Protein AF-A0A506U900-F1 (afdb_monomer)

Secondary structure (DSSP, 8-state):
-HHHHHHHHHHHHHTGGGGT--HHHHHHS-HHHHHHHHHHHHT---S--SS-HHHHHHHHHHH--PPPS------

pLDDT: mean 77.76, std 9.66, range [47.56, 90.5]

Foldseek 3Di:
DVVVVVVVLVVCLVVVVLLPDHSVRSVPDDPVVVVVSVCVSVVVPVDDDPADPVNVVVVDVVVPDDDDPPDDDDD

Structure (mmCIF, N/CA/C/O backbone):
data_AF-A0A506U900-F1
#
_entry.id   AF-A0A506U900-F1
#
loop_
_atom_site.group_PDB
_atom_site.id
_atom_site.type_symbol
_atom_site.label_atom_id
_atom_site.label_alt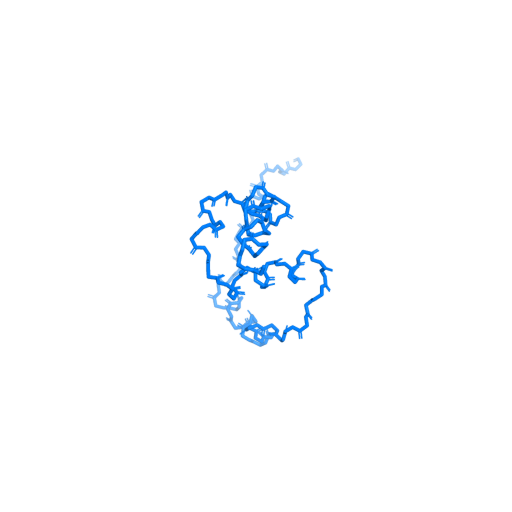_id
_atom_site.label_comp_id
_atom_site.label_asym_id
_atom_site.label_entity_id
_atom_site.label_seq_id
_atom_site.pdbx_PDB_ins_code
_atom_site.Cartn_x
_atom_site.Cartn_y
_atom_site.Cartn_z
_atom_site.occupancy
_atom_site.B_iso_or_equiv
_atom_site.auth_seq_id
_atom_site.auth_comp_id
_atom_site.auth_asym_id
_atom_site.auth_atom_id
_atom_site.pdbx_PDB_model_num
ATOM 1 N N . MET A 1 1 ? 16.548 -3.443 -20.867 1.00 65.56 1 MET A N 1
ATOM 2 C CA . MET A 1 1 ? 15.318 -4.186 -20.503 1.00 65.56 1 MET A CA 1
ATOM 3 C C . MET A 1 1 ? 15.328 -4.673 -19.056 1.00 65.56 1 MET A C 1
ATOM 5 O O . MET A 1 1 ? 14.628 -4.056 -18.279 1.00 65.56 1 MET A O 1
ATOM 9 N N . ILE A 1 2 ? 16.111 -5.670 -18.615 1.00 74.31 2 ILE A N 1
ATOM 10 C CA . ILE A 1 2 ? 16.096 -6.095 -17.185 1.00 74.31 2 ILE A CA 1
ATOM 11 C C . ILE A 1 2 ? 16.676 -5.032 -16.236 1.00 74.31 2 ILE A C 1
ATOM 13 O O . ILE A 1 2 ? 16.081 -4.728 -15.205 1.00 74.31 2 ILE A O 1
ATOM 17 N N . ALA A 1 3 ? 17.799 -4.413 -16.610 1.00 74.81 3 ALA A N 1
ATOM 18 C CA . ALA A 1 3 ? 18.448 -3.380 -15.798 1.00 74.81 3 ALA A CA 1
ATOM 19 C C . ALA A 1 3 ? 17.533 -2.171 -15.514 1.00 74.81 3 ALA A C 1
ATOM 21 O O . ALA A 1 3 ? 17.568 -1.608 -14.422 1.00 74.81 3 ALA A O 1
ATOM 22 N N . ASP A 1 4 ? 16.672 -1.815 -16.471 1.00 82.81 4 ASP A N 1
ATOM 23 C CA . ASP A 1 4 ? 15.737 -0.694 -16.338 1.00 82.81 4 ASP A CA 1
ATOM 24 C C . ASP A 1 4 ? 14.630 -1.003 -15.325 1.00 82.81 4 ASP A C 1
ATOM 26 O O . ASP A 1 4 ? 14.281 -0.152 -14.513 1.00 82.81 4 ASP A O 1
ATOM 30 N N . HIS A 1 5 ? 14.132 -2.245 -15.307 1.00 77.38 5 HIS A N 1
ATOM 31 C CA . HIS A 1 5 ? 13.116 -2.679 -14.345 1.00 77.38 5 HIS A CA 1
ATOM 32 C C . HIS A 1 5 ? 13.682 -2.711 -12.922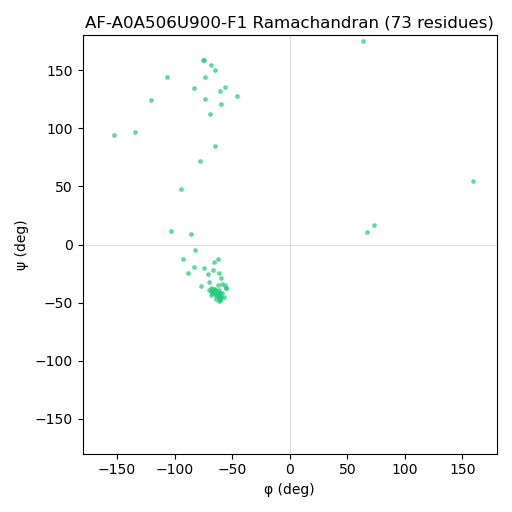 1.00 77.38 5 HIS A C 1
ATOM 34 O O . HIS A 1 5 ? 13.031 -2.241 -11.991 1.00 77.38 5 HIS A O 1
ATOM 40 N N . ILE A 1 6 ? 14.920 -3.191 -12.762 1.00 80.56 6 ILE A N 1
ATOM 41 C CA . ILE A 1 6 ? 15.618 -3.189 -11.470 1.00 80.56 6 ILE A CA 1
ATOM 42 C C . ILE A 1 6 ? 15.790 -1.752 -10.973 1.00 80.56 6 ILE A C 1
ATOM 44 O O . ILE A 1 6 ? 15.429 -1.446 -9.838 1.00 80.56 6 ILE A O 1
ATOM 48 N N . ARG A 1 7 ? 16.270 -0.841 -11.831 1.00 83.88 7 ARG A N 1
ATOM 49 C CA . ARG A 1 7 ? 16.420 0.576 -11.475 1.00 83.88 7 ARG A CA 1
ATOM 50 C C . ARG A 1 7 ? 15.092 1.191 -11.033 1.00 83.88 7 ARG A C 1
ATOM 52 O O . ARG A 1 7 ? 15.067 1.874 -10.012 1.00 83.88 7 ARG A O 1
ATOM 59 N N . THR A 1 8 ? 14.005 0.941 -11.758 1.00 83.75 8 THR A N 1
ATOM 60 C CA . THR A 1 8 ? 12.675 1.446 -11.391 1.00 83.75 8 THR A CA 1
ATOM 61 C C . THR A 1 8 ? 12.222 0.919 -10.030 1.00 83.75 8 THR A C 1
ATOM 63 O O . THR A 1 8 ? 11.782 1.712 -9.201 1.00 83.75 8 THR A O 1
ATOM 66 N N . LEU A 1 9 ? 12.390 -0.377 -9.748 1.00 78.81 9 LEU A N 1
ATOM 67 C CA . LEU A 1 9 ? 12.039 -0.950 -8.442 1.00 78.81 9 LEU A CA 1
ATOM 68 C C . LEU A 1 9 ? 12.841 -0.315 -7.299 1.00 78.81 9 LEU A C 1
ATOM 70 O O . LEU A 1 9 ? 12.260 0.036 -6.277 1.00 78.81 9 LEU A O 1
ATOM 74 N N . PHE A 1 10 ? 14.144 -0.084 -7.489 1.00 81.88 10 PHE A N 1
ATOM 75 C CA . PHE A 1 10 ? 14.972 0.606 -6.493 1.00 81.88 10 PHE A CA 1
ATOM 76 C C . PHE A 1 10 ? 14.533 2.057 -6.256 1.00 81.88 10 PHE A C 1
ATOM 78 O O . PHE A 1 10 ? 14.517 2.513 -5.115 1.00 81.88 10 PHE A O 1
ATOM 85 N N . GLN A 1 11 ? 14.140 2.782 -7.305 1.00 84.12 11 GLN A N 1
ATOM 86 C CA . GLN A 1 11 ? 13.622 4.147 -7.161 1.00 84.12 11 GLN A CA 1
ATOM 87 C C . GLN A 1 11 ? 12.303 4.182 -6.379 1.00 84.12 11 GLN A C 1
ATOM 89 O O . GLN A 1 11 ? 12.106 5.066 -5.545 1.00 84.12 11 GLN A O 1
ATOM 94 N N . ILE A 1 12 ? 11.418 3.206 -6.599 1.00 79.75 12 ILE A N 1
ATOM 95 C CA . ILE A 1 12 ? 10.170 3.088 -5.834 1.00 79.75 12 ILE A CA 1
ATOM 96 C C . ILE A 1 12 ? 10.467 2.702 -4.379 1.00 79.75 12 ILE A C 1
ATOM 98 O O . ILE A 1 12 ? 9.868 3.282 -3.479 1.00 79.75 12 ILE A O 1
ATOM 102 N N . ALA A 1 13 ? 11.422 1.798 -4.139 1.00 81.88 13 ALA A N 1
ATOM 103 C CA . ALA A 1 13 ? 11.835 1.398 -2.793 1.00 81.88 13 ALA A CA 1
ATOM 104 C C . ALA A 1 13 ? 12.354 2.585 -1.968 1.00 81.88 13 ALA A C 1
ATOM 106 O O . ALA A 1 13 ? 11.968 2.758 -0.818 1.00 81.88 13 ALA A O 1
ATOM 107 N N . ILE A 1 14 ? 13.205 3.427 -2.562 1.00 83.94 14 ILE A N 1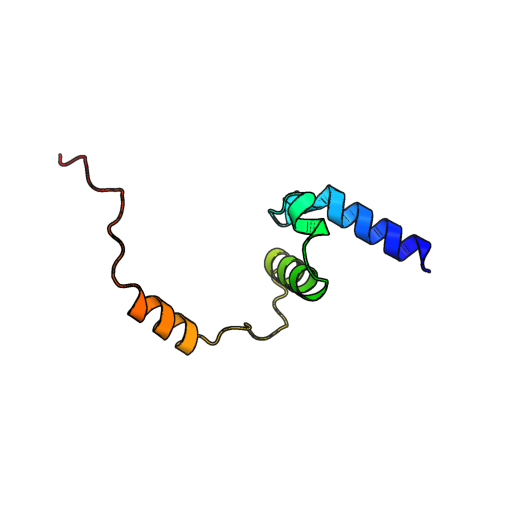
ATOM 108 C CA . ILE A 1 14 ? 13.734 4.635 -1.908 1.00 83.94 14 ILE A CA 1
ATOM 109 C C . ILE A 1 14 ? 12.627 5.687 -1.735 1.00 83.94 14 ILE A C 1
ATOM 111 O O . ILE A 1 14 ? 12.618 6.437 -0.764 1.00 83.94 14 ILE A O 1
ATOM 115 N N . GLY A 1 15 ? 11.670 5.733 -2.661 1.00 82.12 15 GLY A N 1
ATOM 116 C CA . GLY A 1 15 ? 10.505 6.611 -2.600 1.00 82.12 15 GLY A CA 1
ATOM 117 C C . GLY A 1 15 ? 9.315 6.056 -1.812 1.00 82.12 15 GLY A C 1
ATOM 118 O O . GLY A 1 15 ? 8.247 6.665 -1.886 1.00 82.12 15 GLY A O 1
ATOM 119 N N . SER A 1 16 ? 9.453 4.934 -1.093 1.00 81.88 16 SER A N 1
ATOM 120 C CA . SER A 1 16 ? 8.325 4.210 -0.483 1.00 81.88 16 SER A CA 1
ATOM 121 C C . SER A 1 16 ? 7.562 5.045 0.549 1.00 81.88 16 SER A C 1
ATOM 123 O O . SER A 1 16 ? 6.366 4.852 0.755 1.00 81.88 16 SER A O 1
ATOM 125 N N . GLU A 1 17 ? 8.207 6.044 1.148 1.00 83.56 17 GLU A N 1
ATOM 126 C CA . GLU A 1 17 ? 7.557 6.990 2.059 1.00 83.56 17 GLU A CA 1
ATOM 127 C C . GLU A 1 17 ? 6.419 7.769 1.384 1.00 83.56 17 GLU A C 1
ATOM 129 O O . GLU A 1 17 ? 5.429 8.106 2.032 1.00 83.56 17 GLU A O 1
ATOM 134 N N . LYS A 1 18 ? 6.493 7.989 0.063 1.00 82.62 18 LYS A N 1
ATOM 135 C CA . LYS A 1 18 ? 5.425 8.647 -0.712 1.00 82.62 18 LYS A CA 1
ATOM 136 C C . LYS A 1 18 ? 4.145 7.816 -0.783 1.00 82.62 18 LYS A C 1
ATOM 138 O O . LYS A 1 18 ? 3.081 8.376 -1.028 1.00 82.62 18 LYS A O 1
ATOM 143 N N . ILE A 1 19 ? 4.249 6.505 -0.568 1.00 84.69 19 ILE A N 1
ATOM 144 C CA . ILE A 1 19 ? 3.108 5.596 -0.412 1.00 84.69 19 ILE A CA 1
ATOM 145 C C . ILE A 1 19 ? 2.864 5.218 1.060 1.00 84.69 19 ILE A C 1
ATOM 147 O O . ILE A 1 19 ? 2.087 4.314 1.350 1.00 84.69 19 ILE A O 1
ATOM 151 N N . GLY A 1 20 ? 3.513 5.918 2.000 1.00 85.25 20 GLY A N 1
ATOM 152 C CA . GLY A 1 20 ? 3.388 5.691 3.441 1.00 85.25 20 GLY A CA 1
ATOM 153 C C . GLY A 1 20 ? 4.083 4.424 3.943 1.00 85.25 20 GLY A C 1
ATOM 154 O O . GLY A 1 20 ? 3.759 3.948 5.030 1.00 85.25 20 GLY A O 1
ATOM 155 N N . TRP A 1 21 ? 5.000 3.843 3.164 1.00 90.50 21 TRP A N 1
ATOM 156 C CA . TRP A 1 21 ? 5.676 2.587 3.493 1.00 90.50 21 TRP A CA 1
ATOM 157 C C . TRP A 1 21 ? 7.124 2.807 3.919 1.00 90.50 21 TRP A C 1
ATOM 159 O O . TRP A 1 21 ? 7.845 3.626 3.347 1.00 90.50 21 TRP A O 1
ATOM 169 N N . THR A 1 22 ? 7.581 1.999 4.876 1.00 88.38 22 THR A N 1
ATOM 170 C CA . THR A 1 22 ? 9.016 1.866 5.165 1.00 88.38 22 THR A CA 1
ATOM 171 C C . THR A 1 22 ? 9.703 1.017 4.085 1.00 88.38 22 THR A C 1
ATOM 173 O O . THR A 1 22 ? 9.034 0.190 3.454 1.00 88.38 22 THR A O 1
ATOM 176 N N . PRO A 1 23 ? 11.035 1.119 3.911 1.00 84.50 23 PRO A N 1
ATOM 177 C CA . PRO A 1 23 ? 11.764 0.236 2.999 1.00 84.50 23 PRO A CA 1
ATOM 178 C C . PRO A 1 23 ? 11.545 -1.254 3.300 1.00 84.50 23 PRO A C 1
ATOM 180 O O . PRO A 1 23 ? 11.407 -2.056 2.381 1.00 84.50 23 PRO A O 1
ATOM 183 N N . ALA A 1 24 ? 11.449 -1.634 4.580 1.00 87.69 24 ALA A N 1
ATOM 184 C CA . ALA A 1 24 ? 11.168 -3.013 4.981 1.00 87.69 24 ALA A CA 1
ATOM 185 C C . ALA A 1 24 ? 9.777 -3.476 4.513 1.00 87.69 24 ALA A C 1
ATOM 187 O O . ALA A 1 24 ? 9.636 -4.585 4.004 1.00 87.69 24 ALA A O 1
ATOM 188 N N . THR A 1 25 ? 8.763 -2.613 4.630 1.00 88.44 25 THR A N 1
ATOM 189 C CA . THR A 1 25 ? 7.409 -2.880 4.123 1.00 88.44 25 THR A CA 1
ATOM 190 C C . THR A 1 25 ? 7.409 -3.060 2.607 1.00 88.44 25 THR A C 1
ATOM 192 O O . THR A 1 25 ? 6.784 -3.992 2.115 1.00 88.44 25 THR A O 1
ATOM 195 N N . PHE A 1 26 ? 8.147 -2.224 1.871 1.00 89.81 26 PHE A N 1
ATOM 196 C CA . PHE A 1 26 ? 8.258 -2.341 0.415 1.00 89.81 26 PHE A CA 1
ATOM 197 C C . PHE A 1 26 ? 8.858 -3.683 -0.023 1.00 89.81 26 PHE A C 1
ATOM 199 O O . PHE A 1 26 ? 8.304 -4.334 -0.903 1.00 89.81 26 PHE A O 1
ATOM 206 N N . TRP A 1 27 ? 9.955 -4.123 0.601 1.00 87.50 27 TRP A N 1
ATOM 207 C CA . TRP A 1 27 ? 10.605 -5.391 0.242 1.00 87.50 27 TRP A CA 1
ATOM 208 C C . T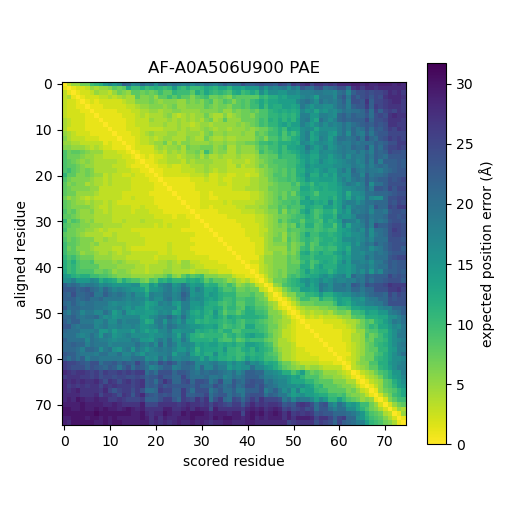RP A 1 27 ? 9.810 -6.633 0.654 1.00 87.50 27 TRP A C 1
ATOM 210 O O . TRP A 1 27 ? 9.973 -7.685 0.041 1.00 87.50 27 TRP A O 1
ATOM 220 N N . ALA A 1 28 ? 8.966 -6.523 1.682 1.00 90.31 28 ALA A N 1
ATOM 221 C CA . ALA A 1 28 ? 8.089 -7.606 2.117 1.00 90.31 28 ALA A CA 1
ATOM 222 C C . ALA A 1 28 ? 6.789 -7.699 1.298 1.00 90.31 28 ALA A C 1
ATOM 224 O O . ALA A 1 28 ? 6.128 -8.736 1.328 1.00 90.31 28 ALA A O 1
ATOM 225 N N . ALA A 1 29 ? 6.412 -6.628 0.594 1.00 87.88 29 ALA A N 1
ATOM 226 C CA . ALA A 1 29 ? 5.169 -6.562 -0.156 1.00 87.88 29 ALA A CA 1
ATOM 227 C C . ALA A 1 29 ? 5.221 -7.396 -1.440 1.00 87.88 29 ALA A C 1
ATOM 229 O O . ALA A 1 29 ? 6.226 -7.464 -2.154 1.00 87.88 29 ALA A O 1
ATOM 230 N N . THR A 1 30 ? 4.086 -7.993 -1.775 1.00 88.88 30 THR A N 1
ATOM 231 C CA . THR A 1 30 ? 3.891 -8.670 -3.054 1.00 88.88 30 THR A CA 1
ATOM 232 C C . THR A 1 30 ? 3.709 -7.655 -4.193 1.00 88.88 30 THR A C 1
ATOM 234 O O . THR A 1 30 ? 3.270 -6.522 -3.968 1.00 88.88 30 THR A O 1
ATOM 237 N N . PRO A 1 31 ? 3.955 -8.049 -5.458 1.00 83.38 31 PRO A N 1
ATOM 238 C CA . PRO A 1 31 ? 3.706 -7.171 -6.603 1.00 83.38 31 PRO A CA 1
ATOM 239 C C . PRO A 1 31 ? 2.259 -6.657 -6.688 1.00 83.38 31 PRO A C 1
ATOM 241 O O . PRO A 1 31 ? 2.037 -5.517 -7.089 1.00 83.38 31 PRO A O 1
ATOM 244 N N . ALA A 1 32 ? 1.275 -7.468 -6.285 1.00 82.31 32 ALA A N 1
ATOM 245 C CA . ALA A 1 32 ? -0.135 -7.078 -6.286 1.00 82.31 32 ALA A CA 1
ATOM 246 C C . ALA A 1 32 ? -0.433 -5.979 -5.253 1.00 82.31 32 ALA A C 1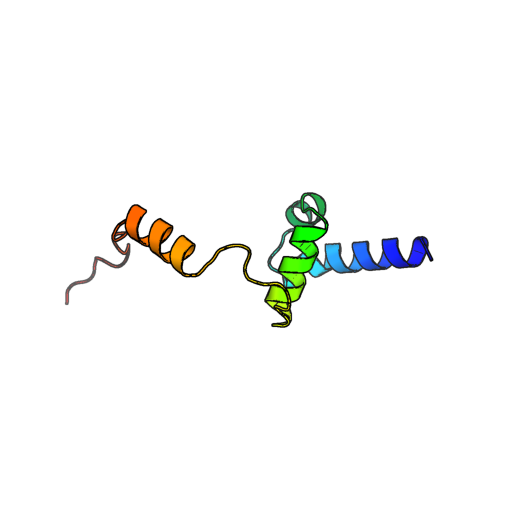
ATOM 248 O O . ALA A 1 32 ? -1.145 -5.021 -5.551 1.00 82.31 32 ALA A O 1
ATOM 249 N N . GLU A 1 33 ? 0.145 -6.083 -4.055 1.00 85.00 33 GLU A N 1
ATOM 250 C CA . GLU A 1 33 ? 0.017 -5.062 -3.011 1.00 85.00 33 GLU A CA 1
ATOM 251 C C . GLU A 1 33 ? 0.682 -3.750 -3.419 1.00 85.00 33 GLU A C 1
ATOM 253 O O . GLU A 1 33 ? 0.118 -2.682 -3.178 1.00 85.00 33 GLU A O 1
ATOM 258 N N . LEU A 1 34 ? 1.832 -3.819 -4.095 1.00 86.94 34 LEU A N 1
ATOM 259 C CA . LEU A 1 34 ? 2.497 -2.633 -4.625 1.00 86.94 34 LEU A CA 1
ATOM 260 C C . LEU A 1 34 ? 1.624 -1.903 -5.659 1.00 86.94 34 LEU A C 1
ATOM 262 O O . LEU A 1 34 ? 1.489 -0.682 -5.586 1.00 86.94 34 LEU A O 1
ATOM 266 N N . VAL A 1 35 ? 0.999 -2.631 -6.591 1.00 84.81 35 VAL A N 1
ATOM 267 C CA . VAL A 1 35 ? 0.076 -2.039 -7.579 1.00 84.81 35 VAL A CA 1
ATOM 268 C C . VAL A 1 35 ? -1.110 -1.370 -6.883 1.00 84.81 35 VAL A C 1
ATOM 270 O O . VAL A 1 35 ? -1.401 -0.211 -7.166 1.00 84.81 35 VAL A O 1
ATOM 273 N N . MET A 1 36 ? -1.738 -2.040 -5.910 1.00 83.69 36 MET A N 1
ATOM 274 C CA . MET A 1 36 ? -2.854 -1.458 -5.150 1.00 83.69 36 MET A CA 1
ATOM 275 C C . MET A 1 36 ? -2.448 -0.199 -4.370 1.00 83.69 36 MET A C 1
ATOM 277 O O . MET A 1 36 ? -3.217 0.761 -4.312 1.00 83.69 36 MET A O 1
ATOM 281 N N . ALA A 1 37 ? -1.250 -0.177 -3.782 1.00 85.12 37 ALA A N 1
ATOM 282 C CA . ALA A 1 37 ? -0.738 0.992 -3.073 1.00 85.12 37 ALA A CA 1
ATOM 283 C C . ALA A 1 37 ? -0.508 2.182 -4.023 1.00 85.12 37 ALA A C 1
ATOM 285 O O . ALA A 1 37 ? -0.892 3.310 -3.707 1.00 85.12 37 ALA A O 1
ATOM 286 N N . ILE A 1 38 ? 0.059 1.932 -5.209 1.00 83.94 38 ILE A N 1
ATOM 287 C CA . ILE A 1 38 ? 0.257 2.957 -6.246 1.00 83.94 38 ILE A CA 1
ATOM 288 C C . ILE A 1 38 ? -1.094 3.491 -6.749 1.00 83.94 38 ILE A C 1
ATOM 290 O O . ILE A 1 38 ? -1.272 4.709 -6.855 1.00 83.94 38 ILE A O 1
ATOM 294 N N . ASP A 1 39 ? -2.064 2.615 -7.010 1.00 85.12 39 ASP A N 1
ATOM 295 C CA . ASP A 1 39 ? -3.413 3.003 -7.440 1.00 85.12 39 ASP A CA 1
ATOM 296 C C . ASP A 1 39 ? -4.120 3.857 -6.377 1.00 85.12 39 ASP A C 1
ATOM 298 O O . ASP A 1 39 ? -4.739 4.875 -6.704 1.00 85.12 39 ASP A O 1
ATOM 302 N N . GLY A 1 40 ? -3.976 3.486 -5.100 1.00 81.50 40 GLY A N 1
ATOM 303 C CA . GLY A 1 40 ? -4.535 4.221 -3.966 1.00 81.50 40 GLY A CA 1
ATOM 304 C C . GLY A 1 40 ? -3.984 5.643 -3.836 1.00 81.50 40 GLY A C 1
ATOM 305 O O . GLY A 1 40 ? -4.752 6.578 -3.616 1.00 81.50 40 GLY A O 1
ATOM 306 N N . VAL A 1 41 ? -2.675 5.831 -4.027 1.00 82.38 41 VAL A N 1
ATOM 307 C CA . VAL A 1 41 ? -2.024 7.152 -3.918 1.00 82.38 41 VAL A CA 1
ATOM 308 C C . VAL A 1 41 ? -2.264 8.023 -5.146 1.00 82.38 41 VAL A C 1
ATOM 310 O O . VAL A 1 41 ? -2.415 9.238 -5.031 1.00 82.38 41 VAL A O 1
ATOM 313 N N . THR A 1 42 ? -2.322 7.423 -6.332 1.00 82.12 42 THR A N 1
ATOM 314 C CA . THR A 1 42 ? -2.553 8.169 -7.578 1.00 82.12 42 THR A CA 1
ATOM 315 C C . THR A 1 42 ? -4.031 8.467 -7.838 1.00 82.12 42 THR A C 1
ATOM 317 O O . THR A 1 42 ? -4.348 9.155 -8.809 1.00 82.12 42 THR A O 1
ATOM 320 N N . GLY A 1 43 ? -4.940 7.953 -7.001 1.00 76.12 43 GLY A N 1
ATOM 321 C CA . GLY A 1 43 ? -6.386 8.075 -7.191 1.00 76.12 43 GLY A CA 1
ATOM 322 C C . GLY A 1 43 ? -6.903 7.313 -8.416 1.00 76.12 43 GLY A C 1
ATOM 323 O O . GLY A 1 43 ? -8.058 7.483 -8.804 1.00 76.12 43 GLY A O 1
ATOM 324 N N . LYS A 1 44 ? -6.065 6.469 -9.028 1.00 71.25 44 LYS A N 1
ATOM 325 C CA . LYS A 1 44 ? -6.383 5.653 -10.205 1.00 71.25 44 LYS A CA 1
ATOM 326 C C . LYS A 1 44 ? -6.828 4.258 -9.784 1.00 71.25 44 LYS A C 1
ATOM 328 O O . LYS A 1 44 ? -6.348 3.267 -10.322 1.00 71.25 44 LYS A O 1
ATOM 333 N N . ALA A 1 45 ? -7.744 4.174 -8.821 1.00 65.38 45 ALA A N 1
ATOM 334 C CA . ALA A 1 45 ? -8.346 2.908 -8.420 1.00 65.38 45 ALA A CA 1
ATOM 335 C C . ALA A 1 45 ? -9.176 2.342 -9.588 1.00 65.38 45 ALA A C 1
ATOM 337 O O . ALA A 1 45 ? -10.371 2.601 -9.707 1.00 65.38 45 ALA A O 1
ATOM 338 N N . SER A 1 46 ? -8.508 1.624 -10.491 1.00 58.47 46 SER A N 1
ATOM 339 C CA . SER A 1 46 ? -9.119 0.988 -11.661 1.00 58.47 46 SER A CA 1
ATOM 340 C C . SER A 1 46 ? -9.616 -0.420 -11.321 1.00 58.47 46 SER A C 1
ATOM 342 O O . SER A 1 46 ? -10.542 -0.934 -11.945 1.00 58.47 46 SER A O 1
ATOM 344 N N . SER A 1 47 ? -9.025 -1.042 -10.295 1.00 62.28 47 SER A N 1
ATOM 345 C CA . SER A 1 47 ? -9.430 -2.363 -9.828 1.00 62.28 47 SER A CA 1
ATOM 346 C C . SER A 1 47 ? -10.629 -2.260 -8.875 1.00 62.28 47 SER A C 1
ATOM 348 O O . SER A 1 47 ? -10.627 -1.399 -7.985 1.00 62.28 47 SER A O 1
ATOM 350 N N . PRO A 1 48 ? -11.665 -3.109 -9.021 1.00 61.56 48 PRO A N 1
ATOM 351 C CA . PRO A 1 48 ? -12.756 -3.166 -8.060 1.00 61.56 48 PRO A CA 1
ATOM 352 C C . PRO A 1 48 ? -12.186 -3.442 -6.668 1.00 61.56 48 PRO A C 1
ATOM 354 O O . PRO A 1 48 ? -11.313 -4.294 -6.507 1.00 61.56 48 PRO A O 1
ATOM 357 N N . SER A 1 49 ? -12.679 -2.705 -5.667 1.00 62.72 49 SER A N 1
ATOM 358 C CA . SER A 1 49 ? -12.292 -2.914 -4.270 1.00 62.72 49 SER A CA 1
ATOM 359 C C . SER A 1 49 ? -12.317 -4.414 -3.956 1.00 62.72 49 SER A C 1
ATOM 361 O O . SER A 1 49 ? -13.357 -5.045 -4.178 1.00 62.72 49 SER A O 1
ATOM 363 N N . PRO A 1 50 ? -11.230 -4.992 -3.407 1.00 65.12 50 PRO A N 1
ATOM 364 C CA . PRO A 1 50 ? -11.194 -6.413 -3.061 1.00 65.12 50 PRO A CA 1
ATOM 365 C C . PRO A 1 50 ? -12.240 -6.769 -1.993 1.00 65.12 50 PRO A C 1
ATOM 367 O O . PRO A 1 50 ? -12.534 -7.939 -1.760 1.00 65.12 50 PRO A O 1
ATOM 370 N N . VAL A 1 51 ? -12.830 -5.756 -1.350 1.00 71.19 51 VAL A N 1
ATOM 371 C CA . VAL A 1 51 ? -13.899 -5.893 -0.366 1.00 71.19 51 VAL A CA 1
ATOM 372 C C . VAL A 1 51 ? -15.134 -5.125 -0.838 1.00 71.19 51 VAL A C 1
ATOM 374 O O . VAL A 1 51 ? -15.077 -3.918 -1.085 1.00 71.19 51 VAL A O 1
ATOM 377 N N . SER A 1 52 ? -16.276 -5.809 -0.941 1.00 76.75 52 SER A N 1
ATOM 378 C CA . SER A 1 52 ? -17.550 -5.161 -1.266 1.00 76.75 52 SER A CA 1
ATOM 379 C C . SER A 1 52 ? -18.022 -4.249 -0.127 1.00 76.75 52 SER A C 1
ATOM 381 O O . SER A 1 52 ? -17.713 -4.473 1.047 1.00 76.75 52 SER A O 1
ATOM 383 N N . ARG A 1 53 ? -18.835 -3.234 -0.451 1.00 75.69 53 ARG A N 1
ATOM 384 C CA . ARG A 1 53 ? -19.454 -2.355 0.561 1.00 75.69 53 ARG A CA 1
ATOM 385 C C . ARG A 1 53 ? -20.254 -3.136 1.605 1.00 75.69 53 ARG A C 1
ATOM 387 O O . ARG A 1 53 ? -20.200 -2.794 2.784 1.00 75.69 53 ARG A O 1
ATOM 394 N N . ASP A 1 54 ? -20.943 -4.196 1.196 1.00 81.56 54 ASP A N 1
ATOM 395 C CA . ASP A 1 54 ? -21.707 -5.047 2.112 1.00 81.56 54 ASP A CA 1
ATOM 396 C C . ASP A 1 54 ? -20.795 -5.839 3.046 1.00 81.56 54 ASP A C 1
ATOM 398 O O . ASP A 1 54 ? -21.078 -5.953 4.239 1.00 81.56 54 ASP A O 1
ATOM 402 N N . ARG A 1 55 ? -19.642 -6.305 2.550 1.00 79.75 55 ARG A N 1
ATOM 403 C CA . ARG A 1 55 ? -18.639 -6.961 3.391 1.00 79.75 55 ARG A CA 1
ATOM 404 C C . ARG A 1 55 ? -18.022 -5.991 4.400 1.00 79.75 55 ARG A C 1
ATOM 406 O O . ARG A 1 55 ? -17.837 -6.376 5.551 1.00 79.75 55 ARG A O 1
ATOM 413 N N . ILE A 1 56 ? -17.775 -4.738 4.012 1.00 81.12 56 ILE A N 1
ATOM 414 C CA . ILE A 1 56 ? -17.334 -3.683 4.942 1.00 81.12 56 ILE A CA 1
ATOM 415 C C . ILE A 1 56 ? -18.396 -3.456 6.025 1.00 81.12 56 ILE A C 1
ATOM 417 O O . ILE A 1 56 ? -18.067 -3.451 7.209 1.00 81.12 56 ILE A O 1
ATOM 421 N N . ARG A 1 57 ? -19.676 -3.328 5.646 1.00 81.44 57 ARG A N 1
ATOM 422 C CA . ARG A 1 57 ? -20.783 -3.173 6.607 1.00 81.44 57 ARG A CA 1
ATOM 423 C C . ARG A 1 57 ? -20.873 -4.347 7.578 1.00 81.44 57 ARG A C 1
ATOM 425 O O . ARG A 1 57 ? -21.056 -4.112 8.766 1.00 81.44 57 ARG A O 1
ATOM 432 N N . ALA A 1 58 ? -20.706 -5.579 7.099 1.00 83.19 58 ALA A N 1
ATOM 433 C CA . ALA A 1 58 ? -20.716 -6.767 7.947 1.00 83.19 58 ALA A CA 1
ATOM 434 C C . ALA A 1 58 ? -19.571 -6.758 8.978 1.00 83.19 58 ALA A C 1
ATOM 436 O O . ALA A 1 58 ? -19.802 -7.053 10.148 1.00 83.19 58 ALA A O 1
ATOM 437 N N . ILE A 1 59 ? -18.357 -6.365 8.570 1.00 82.00 59 ILE A N 1
ATOM 438 C CA . ILE A 1 59 ? -17.201 -6.243 9.476 1.00 82.00 59 ILE A CA 1
ATOM 439 C C . ILE A 1 59 ? -17.449 -5.149 10.526 1.00 82.00 59 ILE A C 1
ATOM 441 O O . ILE A 1 59 ? -17.266 -5.385 11.718 1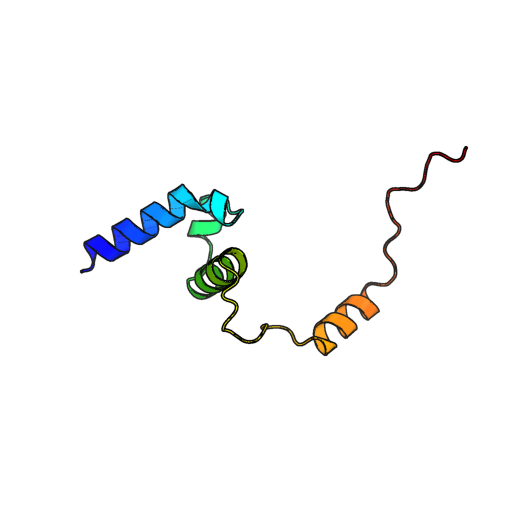.00 82.00 59 ILE A O 1
ATOM 445 N N . VAL A 1 60 ? -17.924 -3.972 10.101 1.00 82.19 60 VAL A N 1
ATOM 446 C CA . VAL A 1 60 ? -18.233 -2.850 11.006 1.00 82.19 60 VAL A CA 1
ATOM 447 C C . VAL A 1 60 ? -19.335 -3.222 12.001 1.00 82.19 60 VAL A C 1
ATOM 449 O O . VAL A 1 60 ? -19.202 -2.945 13.192 1.00 82.19 60 VAL A O 1
ATOM 452 N N . ALA A 1 61 ? -20.397 -3.891 11.543 1.00 83.44 61 ALA A N 1
ATOM 453 C CA . ALA A 1 61 ? -21.475 -4.364 12.408 1.00 83.44 61 ALA A CA 1
ATOM 454 C C . ALA A 1 61 ? -20.980 -5.381 13.453 1.00 83.44 61 ALA A C 1
ATOM 456 O O . ALA A 1 61 ? -21.449 -5.360 14.589 1.00 83.44 61 ALA A O 1
ATOM 457 N N . GLY A 1 62 ? -20.006 -6.227 13.096 1.00 80.75 62 GLY A N 1
ATOM 458 C CA . GLY A 1 62 ? -19.405 -7.210 14.001 1.00 80.75 62 GLY A CA 1
ATOM 459 C C . GLY A 1 62 ? -18.445 -6.634 15.051 1.00 80.75 62 GLY A C 1
ATOM 460 O O . GLY A 1 62 ? -18.202 -7.290 16.060 1.00 80.75 62 GLY A O 1
ATOM 461 N N . HIS A 1 63 ? -17.897 -5.429 14.852 1.00 78.38 63 HIS A N 1
ATOM 462 C CA . HIS A 1 63 ? -16.954 -4.804 15.797 1.00 78.38 63 HIS A CA 1
ATOM 463 C C . HIS A 1 63 ? -17.611 -3.888 16.840 1.00 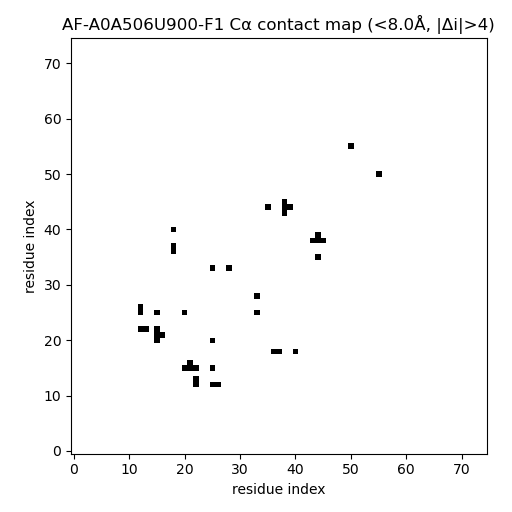78.38 63 HIS A C 1
ATOM 465 O O . HIS A 1 63 ? -16.977 -3.560 17.843 1.00 78.38 63 HIS A O 1
ATOM 471 N N . GLY A 1 64 ? -18.888 -3.530 16.663 1.00 71.25 64 GLY A N 1
ATOM 472 C CA . GLY A 1 64 ? -19.631 -2.696 17.608 1.00 71.25 64 GLY A CA 1
ATOM 473 C C . GLY A 1 64 ? -19.070 -1.268 17.764 1.00 71.25 64 GLY A C 1
ATOM 474 O O . GLY A 1 64 ? -18.049 -0.904 17.178 1.00 71.25 64 GLY A O 1
ATOM 475 N N . PRO A 1 65 ? -19.747 -0.395 18.531 1.00 72.38 65 PRO A N 1
ATOM 476 C CA . PRO A 1 65 ? -19.280 0.968 18.755 1.00 72.38 65 PRO A CA 1
ATOM 477 C C . PRO A 1 65 ? -18.016 0.981 19.629 1.00 72.38 65 PRO A C 1
ATOM 479 O O . PRO A 1 65 ? -18.060 0.691 20.825 1.00 72.38 65 PRO A O 1
ATOM 482 N N . GLN A 1 66 ? -16.884 1.374 19.045 1.00 70.50 66 GLN A N 1
ATOM 483 C CA . GLN A 1 66 ? -15.640 1.575 19.786 1.00 70.50 66 GLN A CA 1
ATOM 484 C C . GLN A 1 66 ? -15.731 2.870 20.611 1.00 70.50 66 GLN A C 1
ATOM 486 O O . GLN A 1 66 ? -16.012 3.945 20.074 1.00 70.50 66 GLN A O 1
ATOM 491 N N . LYS A 1 67 ? -15.504 2.791 21.931 1.00 69.56 67 LYS A N 1
ATOM 492 C CA . LYS A 1 67 ? -15.460 3.982 22.797 1.00 69.56 67 LYS A CA 1
ATOM 493 C C . LYS A 1 67 ? -14.345 4.912 22.317 1.00 69.56 67 LYS A C 1
ATOM 495 O O . LYS A 1 67 ? -13.177 4.536 22.300 1.00 69.56 67 LYS A O 1
ATOM 500 N N . SER A 1 68 ? -14.711 6.140 21.961 1.00 69.12 68 SER A N 1
ATOM 501 C CA . SER A 1 68 ? -13.740 7.197 21.689 1.00 69.12 68 SER A CA 1
ATOM 502 C C . SER A 1 68 ? -12.904 7.470 22.941 1.00 69.12 68 SER A C 1
ATOM 504 O O . SER A 1 68 ? -13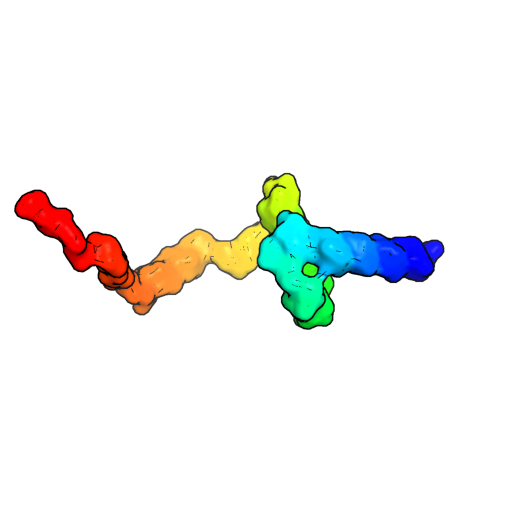.452 7.669 24.026 1.00 69.12 68 SER A O 1
ATOM 506 N N . ILE A 1 69 ? -11.581 7.536 22.774 1.00 70.62 69 ILE A N 1
ATOM 507 C CA . ILE A 1 69 ? -10.626 7.933 23.824 1.00 70.62 69 ILE A CA 1
ATOM 508 C C . ILE A 1 69 ? -10.827 9.414 24.208 1.00 70.62 69 ILE A C 1
ATOM 510 O O . ILE A 1 69 ? -10.403 9.860 25.271 1.00 70.62 69 ILE A O 1
ATOM 514 N N . ARG A 1 70 ? -11.559 10.190 23.395 1.00 71.25 70 ARG A N 1
ATOM 515 C CA . ARG A 1 70 ? -11.987 11.551 23.740 1.00 71.25 70 ARG A CA 1
ATOM 516 C C . ARG A 1 70 ? -13.176 11.508 24.707 1.00 71.25 70 ARG A C 1
ATOM 518 O O . ARG A 1 70 ? -14.304 11.820 24.336 1.00 71.25 70 ARG A O 1
ATOM 525 N N . LYS A 1 71 ? -12.930 11.126 25.958 1.00 60.66 71 LYS A N 1
ATOM 526 C CA . LYS A 1 71 ? -13.857 11.357 27.073 1.00 60.66 71 LYS A CA 1
ATOM 527 C C . LYS A 1 71 ? -13.053 11.888 28.257 1.00 60.66 71 LYS A C 1
ATOM 529 O O . LYS A 1 71 ? -12.453 11.109 28.984 1.00 60.66 71 LYS A O 1
ATOM 534 N N . GLY A 1 72 ? -13.020 13.213 28.429 1.00 54.97 72 GLY A N 1
ATOM 535 C CA . GLY A 1 72 ? -12.403 13.802 29.620 1.00 54.97 72 GLY A CA 1
ATOM 536 C C . GLY A 1 72 ? -11.962 15.262 29.542 1.00 54.97 72 GLY A C 1
ATOM 537 O O . GLY A 1 72 ? -10.817 15.549 29.858 1.00 54.97 72 GLY A O 1
ATOM 538 N N . LYS A 1 73 ? -12.856 16.189 29.187 1.00 47.56 73 LYS A N 1
ATOM 539 C CA . LYS A 1 73 ? -12.961 17.466 29.912 1.00 47.56 73 LYS A CA 1
ATOM 540 C C . LYS A 1 73 ? -14.400 17.954 29.769 1.00 47.56 73 LYS A C 1
ATOM 542 O O . LYS A 1 73 ? -14.780 18.480 28.728 1.00 47.56 73 LYS A O 1
ATOM 547 N N . ALA A 1 74 ? -15.223 17.623 30.763 1.00 52.09 74 ALA A N 1
ATOM 548 C CA . ALA A 1 74 ? -16.489 18.317 30.970 1.00 52.09 74 ALA A CA 1
ATOM 549 C C . ALA A 1 74 ? -16.181 19.787 31.338 1.00 52.09 74 ALA A C 1
ATOM 551 O O . ALA A 1 74 ? -15.085 20.026 31.861 1.00 52.09 74 ALA A O 1
ATOM 552 N N . PRO A 1 75 ? -17.071 20.734 30.988 1.00 58.28 75 PRO A N 1
ATOM 553 C CA . PRO A 1 75 ? -16.879 22.166 31.225 1.00 58.28 75 PRO A CA 1
ATOM 554 C C . PRO A 1 75 ? -16.665 22.502 32.702 1.00 58.28 75 PRO A C 1
ATOM 556 O O . PRO A 1 75 ? -17.244 21.795 33.559 1.00 58.28 75 PRO A O 1
#

Solvent-accessible surface area (backbone atoms only — not comparable to full-atom values): 4781 Å² total; per-residue (Å²): 113,70,68,57,54,53,51,52,52,52,53,49,42,74,46,22,61,81,73,75,33,53,57,69,54,53,76,70,48,50,75,68,56,50,52,52,48,52,22,63,71,70,69,56,69,79,68,77,68,97,62,50,72,67,56,50,49,52,53,54,66,73,66,55,90,75,81,66,85,87,72,86,78,79,133

Mean predicted aligned error: 12.05 Å

Radiu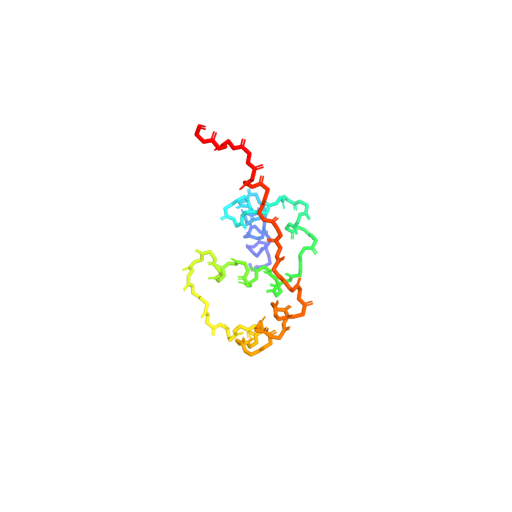s of gyration: 18.71 Å; Cα contacts (8 Å, |Δi|>4): 21; chains: 1; bounding box: 40×31×52 Å

Organism: NCBI:txid2590451

Sequence (75 aa):
MIADHIRTLFQIAIGSEKIGWTPATFWAATPAELVMAIDGVTGKASSPSPVSRDRIRAIVAGHGPQKSIRKGKAP

InterPro domains:
  IPR019056 Phage tail assembly chaperone protein, TAC6 [PF09550] (13-61)